Protein AF-A0A4Q1KNQ6-F1 (afdb_monomer_lite)

pLDDT: mean 70.07, std 23.78, range [27.98, 97.06]

Structure (mmCIF, N/CA/C/O backbone):
data_AF-A0A4Q1KNQ6-F1
#
_entry.id   AF-A0A4Q1KNQ6-F1
#
loop_
_atom_site.group_PDB
_atom_site.id
_atom_site.type_symbol
_atom_site.label_atom_id
_atom_site.label_alt_id
_atom_site.label_comp_id
_atom_site.label_asym_id
_atom_site.label_entity_id
_atom_site.label_seq_id
_atom_site.pdbx_PDB_ins_code
_atom_site.Cartn_x
_atom_site.Cartn_y
_atom_site.Cartn_z
_atom_site.occupancy
_atom_site.B_iso_or_equiv
_atom_site.auth_seq_id
_atom_site.auth_comp_id
_atom_site.auth_asym_id
_atom_site.auth_atom_id
_atom_site.pdbx_PDB_model_num
ATOM 1 N N . MET A 1 1 ? -20.426 17.374 29.687 1.00 28.23 1 MET A N 1
ATOM 2 C CA . MET A 1 1 ? -19.308 17.643 30.622 1.00 28.23 1 MET A CA 1
ATOM 3 C C . MET A 1 1 ? -18.117 16.847 30.111 1.00 28.23 1 MET A C 1
ATOM 5 O O . MET A 1 1 ? -18.264 15.644 29.952 1.00 28.23 1 MET A O 1
ATOM 9 N N . TRP A 1 2 ? -17.015 17.497 29.733 1.00 27.98 2 TRP A N 1
ATOM 10 C CA . TRP A 1 2 ? -15.885 16.825 29.076 1.00 27.98 2 TRP A CA 1
ATOM 11 C C . TRP A 1 2 ? -15.049 16.062 30.104 1.00 27.98 2 TRP A C 1
ATOM 13 O O . TRP A 1 2 ? -14.433 16.670 30.976 1.00 27.98 2 TRP A O 1
ATOM 23 N N . LEU A 1 3 ? -15.051 14.734 30.012 1.00 35.22 3 LEU A N 1
ATOM 24 C CA . LEU A 1 3 ? -14.302 13.848 30.899 1.00 35.22 3 LEU A CA 1
ATOM 25 C C . LEU A 1 3 ? -13.056 13.364 30.151 1.00 35.22 3 LEU A C 1
ATOM 27 O O . LEU A 1 3 ? -13.129 12.514 29.268 1.00 35.22 3 LEU A O 1
ATOM 31 N N . HIS A 1 4 ? -11.907 13.959 30.468 1.00 38.41 4 HIS A N 1
ATOM 32 C CA . HIS A 1 4 ? -10.614 13.536 29.936 1.00 38.41 4 HIS A CA 1
ATOM 33 C C . HIS A 1 4 ? -9.982 12.502 30.870 1.00 38.41 4 HIS A C 1
ATOM 35 O O . HIS A 1 4 ? -9.823 12.750 32.064 1.00 38.41 4 HIS A O 1
ATOM 41 N N . ILE A 1 5 ? -9.579 11.354 30.322 1.00 44.19 5 ILE A N 1
ATOM 42 C CA . ILE A 1 5 ? -8.763 10.368 31.042 1.00 44.19 5 ILE A CA 1
ATOM 43 C C . ILE A 1 5 ? -7.358 10.955 31.244 1.00 44.19 5 ILE A C 1
ATOM 45 O O . ILE A 1 5 ? -6.748 11.480 30.308 1.00 44.19 5 ILE A O 1
ATOM 49 N N . GLY A 1 6 ? -6.867 10.883 32.484 1.00 40.84 6 GLY A N 1
ATOM 50 C CA . GLY A 1 6 ? -5.572 11.406 32.908 1.00 40.84 6 GLY A CA 1
ATOM 51 C C . GLY A 1 6 ? -4.395 10.859 32.093 1.00 40.84 6 GLY A C 1
ATOM 52 O O . GLY A 1 6 ? -4.317 9.678 31.767 1.00 40.84 6 GLY A O 1
ATOM 53 N N . LEU A 1 7 ? -3.458 11.757 31.798 1.00 46.00 7 LEU A N 1
ATOM 54 C CA . LEU A 1 7 ? -2.316 11.644 30.880 1.00 46.00 7 LEU A CA 1
ATOM 55 C C . LEU A 1 7 ? -1.264 10.550 31.176 1.00 46.00 7 LEU A C 1
ATOM 57 O O . LEU A 1 7 ? -0.239 10.521 30.500 1.00 46.00 7 LEU A O 1
ATOM 61 N N . LEU A 1 8 ? -1.464 9.654 32.145 1.00 44.91 8 LEU A N 1
ATOM 62 C CA . LEU A 1 8 ? -0.377 8.808 32.662 1.00 44.91 8 LEU A CA 1
ATOM 63 C C . LEU A 1 8 ? -0.120 7.494 31.900 1.00 44.91 8 LEU A C 1
ATOM 65 O O . LEU A 1 8 ? 0.906 6.870 32.140 1.00 44.91 8 LEU A O 1
ATOM 69 N N . GLN A 1 9 ? -0.968 7.094 30.945 1.00 42.78 9 GLN A N 1
ATOM 70 C CA . GLN A 1 9 ? -0.765 5.863 30.155 1.00 42.78 9 GLN A CA 1
ATOM 71 C C . GLN A 1 9 ? -1.233 6.002 28.693 1.00 42.78 9 GLN A C 1
ATOM 73 O O . GLN A 1 9 ? -2.048 5.234 28.188 1.00 42.78 9 GLN A O 1
ATOM 78 N N . ARG A 1 10 ? -0.723 7.010 27.976 1.00 37.91 10 ARG A N 1
ATOM 79 C CA . ARG A 1 10 ? -0.931 7.103 26.521 1.00 37.91 10 ARG A CA 1
ATOM 80 C C . ARG A 1 10 ? -0.002 6.140 25.777 1.00 37.91 10 ARG A C 1
ATOM 82 O O . ARG A 1 10 ? 1.136 6.492 25.482 1.00 37.91 10 ARG A O 1
ATOM 89 N N . GLU A 1 11 ? -0.505 4.968 25.398 1.00 38.72 11 GLU A N 1
ATOM 90 C CA . GLU A 1 11 ? 0.062 4.228 24.266 1.00 38.72 11 GLU A CA 1
ATOM 91 C C . GLU A 1 11 ? -0.524 4.735 22.941 1.00 38.72 11 GLU A C 1
ATOM 93 O O . GLU A 1 11 ? -1.684 5.126 22.837 1.00 38.72 11 GLU A O 1
ATOM 98 N N . LYS A 1 12 ? 0.310 4.720 21.899 1.00 43.34 12 LYS A N 1
ATOM 99 C CA . LYS A 1 12 ? 0.116 5.356 20.582 1.00 43.34 12 LYS A CA 1
ATOM 100 C C . LYS A 1 12 ? -1.081 4.829 19.756 1.00 43.34 12 LYS A C 1
ATOM 102 O O . LYS A 1 12 ? -1.273 5.279 18.633 1.00 43.34 12 LYS A O 1
ATOM 107 N N . HIS A 1 13 ? -1.868 3.902 20.305 1.00 44.53 13 HIS A N 1
ATOM 108 C CA . HIS A 1 13 ? -3.002 3.216 19.673 1.00 44.53 13 HIS A CA 1
ATOM 109 C C . HIS A 1 13 ? -4.303 3.326 20.490 1.00 44.53 13 HIS A C 1
ATOM 111 O O . HIS A 1 13 ? -5.153 2.442 20.409 1.00 44.53 13 HIS A O 1
ATOM 117 N N . SER A 1 14 ? -4.476 4.366 21.310 1.00 35.53 14 SER A N 1
ATOM 118 C CA . SER A 1 14 ? -5.731 4.540 22.052 1.00 35.53 14 SER A CA 1
ATOM 119 C C . SER A 1 14 ? -6.867 4.992 21.120 1.00 35.53 14 SER A C 1
ATOM 121 O O . SER A 1 14 ? -6.770 6.077 20.540 1.00 35.53 14 SER A O 1
ATOM 123 N N . PRO A 1 15 ? -7.949 4.204 20.972 1.00 38.00 15 PRO A N 1
ATOM 124 C CA . PRO A 1 15 ? -9.115 4.613 20.199 1.00 38.00 15 PRO A CA 1
ATOM 125 C C . PRO A 1 15 ? -9.793 5.818 20.869 1.00 38.00 15 PRO A C 1
ATOM 127 O O . PRO A 1 15 ? -9.941 5.863 22.091 1.00 38.00 15 PRO A O 1
ATOM 130 N N . HIS A 1 16 ? -10.196 6.812 20.072 1.00 37.56 16 HIS A N 1
ATOM 131 C CA . HIS A 1 16 ? -10.981 7.950 20.555 1.00 37.56 16 HIS A CA 1
ATOM 132 C C . HIS A 1 16 ? -12.410 7.480 20.845 1.00 37.56 16 HIS A C 1
ATOM 134 O O . HIS A 1 16 ? -13.206 7.283 19.931 1.00 37.56 16 HIS A O 1
ATOM 140 N N . LEU A 1 17 ? -12.728 7.283 22.122 1.00 40.56 17 LEU A N 1
ATOM 141 C CA . LEU A 1 17 ? -14.066 6.930 22.580 1.00 40.56 17 LEU A CA 1
ATOM 142 C C . LEU A 1 17 ? -14.850 8.225 22.856 1.00 40.56 17 LEU A C 1
ATOM 144 O O . LEU A 1 17 ? -14.679 8.849 23.901 1.00 40.56 17 LEU A O 1
ATOM 148 N N . HIS A 1 18 ? -15.660 8.664 21.889 1.00 40.69 18 HIS A N 1
ATOM 149 C CA . HIS A 1 18 ? -16.580 9.791 22.060 1.00 40.69 18 HIS A CA 1
ATOM 150 C C . HIS A 1 18 ? -17.886 9.256 22.660 1.00 40.69 18 HIS A C 1
ATOM 152 O O . HIS A 1 18 ? -18.677 8.624 21.966 1.00 40.69 18 HIS A O 1
ATOM 158 N N . LEU A 1 19 ? -18.064 9.440 23.968 1.00 37.12 19 LEU A N 1
ATOM 159 C CA . LEU A 1 19 ? -19.294 9.095 24.680 1.00 37.12 19 LEU A CA 1
ATOM 160 C C . LEU A 1 19 ? -20.129 10.366 24.825 1.00 37.12 19 LEU A C 1
ATOM 162 O O . LEU A 1 19 ? -19.876 11.185 25.708 1.00 37.12 19 LEU A O 1
ATOM 166 N N . GLU A 1 20 ? -21.113 10.538 23.947 1.00 37.06 20 GLU A N 1
ATOM 167 C CA . GLU A 1 20 ? -22.200 11.489 24.176 1.00 37.06 20 GLU A CA 1
ATOM 168 C C . GLU A 1 20 ? -23.249 10.813 25.062 1.00 37.06 20 GLU A C 1
ATOM 170 O O . GLU A 1 20 ? -23.809 9.773 24.713 1.00 37.06 20 GLU A O 1
ATOM 175 N N . ILE A 1 21 ? -23.465 11.391 26.243 1.00 36.72 21 ILE A N 1
ATOM 176 C CA . ILE A 1 21 ? -24.454 10.938 27.219 1.00 36.72 21 ILE A CA 1
ATOM 177 C C . ILE A 1 21 ? -25.607 11.942 27.174 1.00 36.72 21 ILE A C 1
ATOM 179 O O . ILE A 1 21 ? -25.487 13.043 27.716 1.00 36.72 21 ILE A O 1
ATOM 183 N N . GLU A 1 22 ? -26.712 11.571 26.528 1.00 34.41 22 GLU A N 1
ATOM 184 C CA . GLU A 1 22 ? -27.970 12.321 26.587 1.00 34.41 22 GLU A CA 1
ATOM 185 C C . GLU A 1 22 ? -28.851 11.744 27.702 1.00 34.41 22 GLU A C 1
ATOM 187 O O . GLU A 1 22 ? -29.094 10.536 27.779 1.00 34.41 22 GLU A O 1
ATOM 192 N N . LYS A 1 23 ? -29.320 12.617 28.599 1.00 31.83 23 LYS A N 1
ATOM 193 C CA . LYS A 1 23 ? -30.341 12.269 29.591 1.00 31.83 23 LYS A CA 1
ATOM 194 C C . LYS A 1 23 ? -31.714 12.431 28.944 1.00 31.83 23 LYS A C 1
ATOM 196 O O . LYS A 1 23 ? -32.037 13.535 28.513 1.00 31.83 23 LYS A O 1
ATOM 201 N N . MET A 1 24 ? -32.515 11.369 28.916 1.00 36.88 24 MET A N 1
ATOM 202 C CA . MET A 1 24 ? -33.949 11.473 28.632 1.00 36.88 24 MET A CA 1
ATOM 203 C C . MET A 1 24 ? -34.718 11.673 29.944 1.00 36.88 24 MET A C 1
ATOM 205 O O . MET A 1 24 ? -34.276 11.227 31.005 1.00 36.88 24 MET A O 1
ATOM 209 N N . GLU A 1 25 ? -35.859 12.359 29.869 1.00 36.97 25 GLU A N 1
ATOM 210 C CA . GLU A 1 25 ? -36.688 12.750 31.022 1.00 36.97 25 GLU A CA 1
ATOM 211 C C . GLU A 1 25 ? -37.237 11.560 31.840 1.00 36.97 25 GLU A C 1
ATOM 213 O O . GLU A 1 25 ? -37.630 11.747 32.987 1.00 36.97 25 GLU A O 1
ATOM 218 N N . ASP A 1 26 ? -37.147 10.329 31.323 1.00 35.22 26 ASP A N 1
ATOM 219 C CA . ASP A 1 26 ? -37.693 9.113 31.949 1.00 35.22 26 ASP A CA 1
ATOM 220 C C . ASP A 1 26 ? -36.703 8.353 32.860 1.00 35.22 26 ASP A C 1
ATOM 222 O O . ASP A 1 26 ? -36.955 7.218 33.261 1.00 35.22 26 ASP A O 1
ATOM 226 N N . GLY A 1 27 ? -35.550 8.942 33.196 1.00 39.09 27 GLY A N 1
ATOM 227 C CA . GLY A 1 27 ? -34.584 8.341 34.132 1.00 39.09 27 GLY A CA 1
ATOM 228 C C . GLY A 1 27 ? -33.652 7.281 33.528 1.00 39.09 27 GLY A C 1
ATOM 229 O O . GLY A 1 27 ? -32.782 6.770 34.232 1.00 39.09 27 GLY A O 1
ATOM 230 N N . ASN A 1 28 ? -33.761 7.004 32.226 1.00 32.81 28 ASN A N 1
ATOM 231 C CA . ASN A 1 28 ? -32.831 6.145 31.492 1.00 32.81 28 ASN A CA 1
ATOM 232 C C . ASN A 1 28 ? -31.697 6.960 30.845 1.00 32.81 28 ASN A C 1
ATOM 234 O O . ASN A 1 28 ? -31.907 8.047 30.302 1.00 32.81 28 ASN A O 1
ATOM 238 N N . THR A 1 29 ? -30.477 6.417 30.894 1.00 38.53 29 THR A N 1
ATOM 239 C CA . THR A 1 29 ? -29.277 7.027 30.301 1.00 38.53 29 THR A CA 1
ATOM 240 C C . THR A 1 29 ? -29.015 6.386 28.942 1.00 38.53 29 THR A C 1
ATOM 242 O O . THR A 1 29 ? -28.712 5.197 28.871 1.00 38.53 29 THR A O 1
ATOM 245 N N . TYR A 1 30 ? -29.145 7.153 27.858 1.00 34.97 30 TYR A N 1
ATOM 246 C CA . TYR A 1 30 ? -28.918 6.645 26.506 1.00 34.97 30 TYR A CA 1
ATOM 247 C C . TYR A 1 30 ? -27.441 6.847 26.134 1.00 34.97 30 TYR A C 1
ATOM 249 O O . TYR A 1 30 ? -26.980 7.979 25.987 1.00 34.97 30 TYR A O 1
ATOM 257 N N . ILE A 1 31 ? -26.678 5.755 26.017 1.00 42.28 31 ILE A N 1
ATOM 258 C CA . ILE A 1 31 ? -25.259 5.790 25.633 1.00 42.28 31 ILE A CA 1
ATOM 259 C C . ILE A 1 31 ? -25.147 5.449 24.147 1.00 42.28 31 ILE A C 1
ATOM 261 O O . ILE A 1 31 ? -25.371 4.310 23.736 1.00 42.28 31 ILE A O 1
ATOM 265 N N . ARG A 1 32 ? -24.788 6.434 23.317 1.00 38.47 32 ARG A N 1
ATOM 266 C CA . ARG A 1 32 ? -24.499 6.218 21.893 1.00 38.47 32 ARG A CA 1
ATOM 267 C C . ARG A 1 32 ? -23.001 6.007 21.686 1.00 38.47 32 ARG A C 1
ATOM 269 O O . ARG A 1 32 ? -22.227 6.956 21.666 1.00 38.47 32 ARG A O 1
ATOM 276 N N . GLY A 1 33 ? -22.590 4.756 21.489 1.00 40.28 33 GLY A N 1
ATOM 277 C CA . GLY A 1 33 ? -21.252 4.423 20.998 1.00 40.28 33 GLY A CA 1
ATOM 278 C C . GLY A 1 33 ? -21.183 4.587 19.480 1.00 40.28 33 GLY A C 1
ATOM 279 O O . GLY A 1 33 ? -21.664 3.729 18.740 1.00 40.28 33 GLY A O 1
ATOM 280 N N . LEU A 1 34 ? -20.600 5.684 18.990 1.00 38.50 34 LEU A N 1
ATOM 281 C CA . LEU A 1 34 ? -20.405 5.884 17.553 1.00 38.50 34 LEU A CA 1
ATOM 282 C C . LEU A 1 34 ? -19.206 5.042 17.069 1.00 38.50 34 LEU A C 1
ATOM 284 O O . LEU A 1 34 ? -18.072 5.512 17.014 1.00 38.50 34 LEU A O 1
ATOM 288 N N . PHE A 1 35 ? -19.446 3.776 16.714 1.00 48.53 35 PHE A N 1
ATOM 289 C CA . PHE A 1 35 ? -18.453 2.906 16.067 1.00 48.53 35 PHE A CA 1
ATOM 290 C C . PHE A 1 35 ? -18.303 3.261 14.579 1.00 48.53 35 PHE A C 1
ATOM 292 O O . PHE A 1 35 ? -18.693 2.506 13.687 1.00 48.53 35 PHE A O 1
ATOM 299 N N . GLY A 1 36 ? -17.756 4.441 14.294 1.00 48.31 36 GLY A N 1
ATOM 300 C CA . GLY A 1 36 ? -17.339 4.797 12.942 1.00 48.31 36 GLY A CA 1
ATOM 301 C C . GLY A 1 36 ? -16.055 4.037 12.585 1.00 48.31 36 GLY A C 1
ATOM 302 O O . GLY A 1 36 ? -15.106 4.101 13.367 1.00 48.31 36 GLY A O 1
ATOM 303 N N . PRO A 1 37 ? -15.976 3.309 11.452 1.00 52.28 37 PRO A N 1
ATOM 304 C CA . PRO A 1 37 ? -14.696 2.796 10.976 1.00 52.28 37 PRO A CA 1
ATOM 305 C C . PRO A 1 37 ? -13.748 3.985 10.856 1.00 52.28 37 PRO A C 1
ATOM 307 O O . PRO A 1 37 ? -14.074 4.935 10.151 1.00 52.28 37 PRO A O 1
ATOM 310 N N . ASP A 1 38 ? -12.629 3.952 11.581 1.00 57.62 38 ASP A N 1
ATOM 311 C CA . ASP A 1 38 ? -11.716 5.088 11.654 1.00 57.62 38 ASP A CA 1
ATOM 312 C C . ASP A 1 38 ? -11.342 5.525 10.221 1.00 57.62 38 ASP A C 1
ATOM 314 O O . ASP A 1 38 ? -10.694 4.753 9.498 1.00 57.62 38 ASP A O 1
ATOM 318 N N . PRO A 1 39 ? -11.778 6.714 9.755 1.00 64.94 39 PRO A N 1
ATOM 319 C CA . PRO A 1 39 ? -11.514 7.168 8.391 1.00 64.94 39 PRO A CA 1
ATOM 320 C C . PRO A 1 39 ? -10.006 7.271 8.115 1.00 64.94 39 PRO A C 1
ATOM 322 O O . PRO A 1 39 ? -9.571 7.188 6.961 1.00 64.94 39 PRO A O 1
ATOM 325 N N . VAL A 1 40 ? -9.188 7.356 9.168 1.00 71.00 40 VAL A N 1
ATOM 326 C CA . VAL A 1 40 ? -7.726 7.301 9.092 1.00 71.00 40 VAL A CA 1
ATOM 327 C C . VAL A 1 40 ? -7.234 5.927 8.617 1.00 71.00 40 VAL A C 1
ATOM 329 O O . VAL A 1 40 ? -6.315 5.856 7.805 1.00 71.00 40 VAL A O 1
ATOM 332 N N . LEU A 1 41 ? -7.863 4.821 9.031 1.00 71.44 41 LEU A N 1
ATOM 333 C CA . LEU A 1 41 ? -7.483 3.475 8.573 1.00 71.44 41 LEU A CA 1
ATOM 334 C C . LEU A 1 41 ? -7.801 3.270 7.091 1.00 71.44 41 LEU A C 1
ATOM 336 O O . LEU A 1 41 ? -7.003 2.678 6.360 1.00 71.44 41 LEU A O 1
ATOM 340 N N . TRP A 1 42 ? -8.958 3.762 6.641 1.00 69.25 42 TRP A N 1
ATOM 341 C CA . TRP A 1 42 ? -9.346 3.672 5.234 1.00 69.25 42 TRP A CA 1
ATOM 342 C C . TRP A 1 42 ? -8.416 4.503 4.345 1.00 69.25 42 TRP A C 1
ATOM 344 O O . TRP A 1 42 ? -7.906 3.995 3.347 1.00 69.25 42 TRP A O 1
ATOM 354 N N . THR A 1 43 ? -8.123 5.745 4.737 1.00 80.94 43 THR A N 1
ATOM 355 C CA . THR A 1 43 ? -7.202 6.613 3.985 1.00 80.94 43 THR A CA 1
ATOM 356 C C . THR A 1 43 ? -5.772 6.074 3.972 1.00 80.94 43 THR A C 1
ATOM 358 O O . THR A 1 43 ? -5.150 6.061 2.910 1.00 80.94 43 THR A O 1
ATOM 361 N N . LEU A 1 44 ? -5.266 5.543 5.092 1.00 83.19 44 LEU A N 1
ATOM 362 C CA . LEU A 1 44 ? -3.964 4.869 5.150 1.00 83.19 44 LEU A CA 1
ATOM 363 C C . LEU A 1 44 ? -3.902 3.679 4.183 1.00 83.19 44 LEU A C 1
ATOM 365 O O . LEU A 1 44 ? -2.916 3.503 3.465 1.00 83.19 44 LEU A O 1
ATOM 369 N N . PHE A 1 45 ? -4.959 2.867 4.144 1.00 85.06 45 PHE A N 1
ATOM 370 C CA . PHE A 1 45 ? -5.026 1.719 3.247 1.00 85.06 45 PHE A CA 1
ATOM 371 C C . PHE A 1 45 ? -5.034 2.147 1.778 1.00 85.06 45 PHE A C 1
ATOM 373 O O . PHE A 1 45 ? -4.268 1.606 0.981 1.00 85.06 45 PHE A O 1
ATOM 380 N N . MET A 1 46 ? -5.843 3.148 1.428 1.00 88.12 46 MET A N 1
ATOM 381 C CA . MET A 1 46 ? -5.869 3.724 0.081 1.00 88.12 46 MET A CA 1
ATOM 382 C C . MET A 1 46 ? -4.501 4.291 -0.316 1.00 88.12 46 MET A C 1
ATOM 384 O O . MET A 1 46 ? -4.013 4.009 -1.409 1.00 88.12 46 MET A O 1
ATOM 388 N N . PHE A 1 47 ? -3.839 5.019 0.587 1.00 91.44 47 PHE A N 1
ATOM 389 C CA . PHE A 1 47 ? -2.498 5.558 0.365 1.00 91.44 47 PHE A CA 1
ATOM 390 C C . PHE A 1 47 ? -1.473 4.457 0.055 1.00 91.44 47 PHE A C 1
ATOM 392 O O . PHE A 1 47 ? -0.730 4.567 -0.919 1.00 91.44 47 PHE A O 1
ATOM 399 N N . LEU A 1 48 ? -1.478 3.356 0.814 1.00 92.06 48 LEU A N 1
ATOM 400 C CA . LEU A 1 48 ? -0.595 2.212 0.556 1.00 92.06 48 LEU A CA 1
ATOM 401 C C . LEU A 1 48 ? -0.817 1.599 -0.837 1.00 92.06 48 LEU A C 1
ATOM 403 O O . LEU A 1 48 ? 0.157 1.248 -1.501 1.00 92.06 48 LEU A O 1
ATOM 407 N N . HIS A 1 49 ? -2.064 1.519 -1.315 1.00 92.38 49 HIS A N 1
ATOM 408 C CA . HIS A 1 49 ? -2.349 1.029 -2.673 1.00 92.38 49 HIS A CA 1
ATOM 409 C C . HIS A 1 49 ? -1.784 1.959 -3.739 1.00 92.38 49 HIS A C 1
ATOM 411 O O . HIS A 1 49 ? -1.205 1.482 -4.714 1.00 92.38 49 HIS A O 1
ATOM 417 N N . PHE A 1 50 ? -1.899 3.274 -3.549 1.00 94.88 50 PHE A N 1
ATOM 418 C CA . PHE A 1 50 ? -1.310 4.241 -4.474 1.00 94.88 50 PHE A CA 1
ATOM 419 C C . PHE A 1 50 ? 0.213 4.145 -4.519 1.00 94.88 50 PHE A C 1
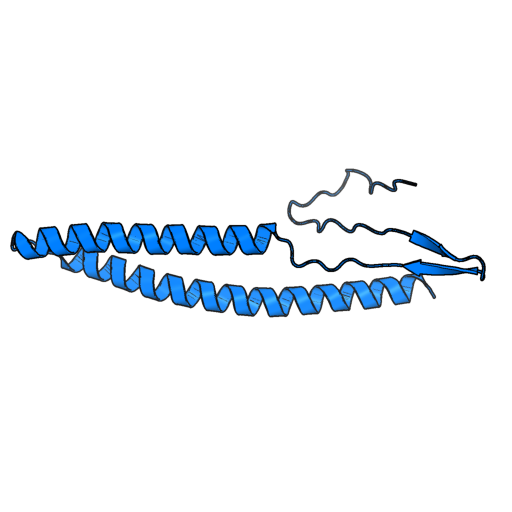ATOM 421 O O . PHE A 1 50 ? 0.783 4.230 -5.603 1.00 94.88 50 PHE A O 1
ATOM 428 N N . VAL A 1 51 ? 0.874 3.908 -3.383 1.00 95.81 51 VAL A N 1
ATOM 429 C CA . VAL A 1 51 ? 2.328 3.695 -3.350 1.00 95.81 51 VAL A CA 1
ATOM 430 C C . VAL A 1 51 ? 2.712 2.432 -4.126 1.00 95.81 51 VAL A C 1
ATOM 432 O O . VAL A 1 51 ? 3.573 2.498 -5.003 1.00 95.81 51 VAL A O 1
ATOM 435 N N . VAL A 1 52 ? 2.052 1.298 -3.864 1.00 96.25 52 VAL A N 1
ATOM 436 C CA . VAL A 1 52 ? 2.329 0.031 -4.569 1.00 96.25 52 VAL A CA 1
ATOM 437 C C . VAL A 1 52 ? 2.050 0.161 -6.070 1.00 96.25 52 VAL A C 1
ATOM 439 O O . VAL A 1 52 ? 2.880 -0.233 -6.889 1.00 96.25 52 VAL A O 1
ATOM 442 N N . GLY A 1 53 ? 0.915 0.760 -6.439 1.00 96.25 53 GLY A N 1
ATOM 443 C CA . GLY A 1 53 ? 0.551 1.010 -7.834 1.00 96.25 53 GLY A CA 1
ATOM 444 C C . GLY A 1 53 ? 1.513 1.973 -8.531 1.00 96.25 53 GLY A C 1
ATOM 445 O O . GLY A 1 53 ? 1.921 1.723 -9.662 1.00 96.25 53 GLY A O 1
ATOM 446 N N . GLY A 1 54 ? 1.942 3.035 -7.847 1.00 96.50 54 GLY A N 1
ATOM 447 C CA . GLY A 1 54 ? 2.914 3.996 -8.365 1.00 96.50 54 GLY A CA 1
ATOM 448 C C . GLY A 1 54 ? 4.267 3.348 -8.659 1.00 96.50 54 GLY A C 1
ATOM 449 O O . GLY A 1 54 ? 4.800 3.513 -9.756 1.00 96.50 54 GLY A O 1
ATOM 450 N N . ILE A 1 55 ? 4.787 2.542 -7.726 1.00 96.12 55 ILE A N 1
ATOM 451 C CA . ILE A 1 55 ? 6.025 1.773 -7.934 1.00 96.12 55 ILE A CA 1
ATOM 452 C C . ILE A 1 55 ? 5.857 0.809 -9.113 1.00 96.12 55 ILE A C 1
ATOM 454 O O . ILE A 1 55 ? 6.729 0.745 -9.978 1.00 96.12 55 ILE A O 1
ATOM 458 N N . PHE A 1 56 ? 4.727 0.101 -9.194 1.00 96.88 56 PHE A N 1
ATOM 459 C CA . PHE A 1 56 ? 4.451 -0.818 -10.297 1.00 96.88 56 PHE A CA 1
ATOM 460 C C . PHE A 1 56 ? 4.486 -0.116 -11.664 1.00 96.88 56 PHE A C 1
ATOM 462 O O . PHE A 1 56 ? 5.120 -0.620 -12.592 1.00 96.88 56 PHE A O 1
ATOM 469 N N . VAL A 1 57 ? 3.875 1.066 -11.791 1.00 97.06 57 VAL A N 1
ATOM 470 C CA . VAL A 1 57 ? 3.883 1.845 -13.042 1.00 97.06 57 VAL A CA 1
ATOM 471 C C . VAL A 1 57 ? 5.295 2.316 -13.400 1.00 97.06 57 VAL A C 1
ATOM 473 O O . VAL A 1 57 ? 5.712 2.150 -14.545 1.00 97.06 57 VAL A O 1
ATOM 476 N N . ILE A 1 58 ? 6.062 2.836 -12.435 1.00 96.69 58 ILE A N 1
ATOM 477 C CA . ILE A 1 58 ? 7.453 3.271 -12.661 1.00 96.69 58 ILE A CA 1
ATOM 478 C C . ILE A 1 58 ? 8.301 2.104 -13.181 1.00 96.69 58 ILE A C 1
ATOM 480 O O . ILE A 1 58 ? 8.972 2.229 -14.206 1.00 96.69 58 ILE A O 1
ATOM 484 N N . PHE A 1 59 ? 8.232 0.948 -12.515 1.00 95.69 59 PHE A N 1
ATOM 485 C CA . PHE A 1 59 ? 8.971 -0.242 -12.937 1.00 95.69 59 PHE A CA 1
ATOM 486 C C . PHE A 1 59 ? 8.482 -0.796 -14.275 1.00 95.69 59 PHE A C 1
ATOM 488 O O . PHE A 1 59 ? 9.300 -1.296 -15.040 1.0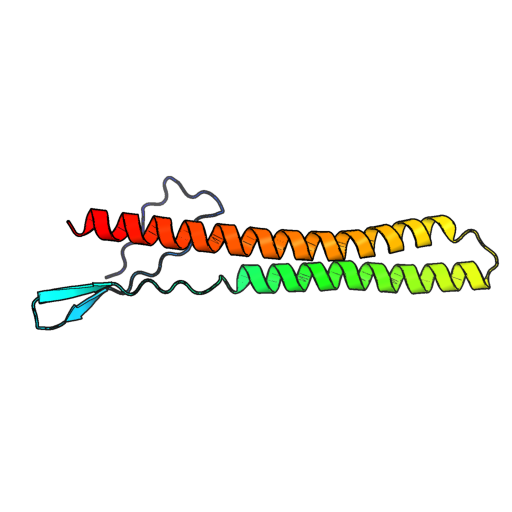0 95.69 59 PHE A O 1
ATOM 495 N N . THR A 1 60 ? 7.199 -0.643 -14.609 1.00 95.75 60 THR A N 1
ATOM 496 C CA . THR A 1 60 ? 6.672 -1.008 -15.933 1.00 95.75 60 THR A CA 1
ATOM 497 C C . THR A 1 60 ? 7.325 -0.175 -17.036 1.00 95.75 60 THR A C 1
ATOM 499 O O . THR A 1 60 ? 7.778 -0.729 -18.036 1.00 95.75 60 THR A O 1
ATOM 502 N N . VAL A 1 61 ? 7.435 1.145 -16.848 1.00 96.62 61 VAL A N 1
ATOM 503 C CA . VAL A 1 61 ? 8.092 2.039 -17.819 1.00 96.62 61 VAL A CA 1
ATOM 504 C C . VAL A 1 61 ? 9.584 1.711 -17.949 1.00 96.62 61 VAL A C 1
ATOM 506 O O . VAL A 1 61 ? 10.103 1.643 -19.063 1.00 96.62 61 VAL A O 1
ATOM 509 N N . ILE A 1 62 ? 10.272 1.450 -16.832 1.00 95.31 62 ILE A N 1
ATOM 510 C CA . ILE A 1 62 ? 11.694 1.064 -16.833 1.00 95.31 62 ILE A CA 1
ATOM 511 C C . ILE A 1 62 ? 11.897 -0.285 -17.531 1.00 95.31 62 ILE A C 1
ATOM 513 O O . ILE A 1 62 ? 12.790 -0.407 -18.370 1.00 95.31 62 ILE A O 1
ATOM 517 N N . ALA A 1 63 ? 11.072 -1.285 -17.216 1.00 95.12 63 ALA A N 1
ATOM 518 C CA . ALA A 1 63 ? 11.133 -2.607 -17.829 1.00 95.12 63 ALA A CA 1
ATOM 519 C C . ALA A 1 63 ? 10.893 -2.526 -19.341 1.00 95.12 63 ALA A C 1
ATOM 521 O O . ALA A 1 63 ? 11.642 -3.127 -20.108 1.00 95.12 63 ALA A O 1
ATOM 522 N N . PHE A 1 64 ? 9.904 -1.737 -19.771 1.00 95.06 64 PHE A N 1
ATOM 523 C CA . PHE A 1 64 ? 9.620 -1.506 -21.186 1.00 95.06 64 PHE A CA 1
ATOM 524 C C . PHE A 1 64 ? 10.790 -0.822 -21.902 1.00 95.06 64 PHE A C 1
ATOM 526 O O . PHE A 1 64 ? 11.196 -1.258 -22.977 1.00 95.06 64 PHE A O 1
ATOM 533 N N . SER A 1 65 ? 11.379 0.203 -21.282 1.00 95.62 65 SER A N 1
ATOM 534 C CA . SER A 1 65 ? 12.561 0.884 -21.818 1.00 95.62 65 SER A CA 1
ATOM 535 C C . SER A 1 65 ? 13.746 -0.078 -21.966 1.00 95.62 65 SER A C 1
ATOM 537 O O . SER A 1 65 ? 14.320 -0.193 -23.046 1.00 95.62 65 SER A O 1
ATOM 539 N N . LYS A 1 66 ? 14.063 -0.861 -20.925 1.00 94.44 66 LYS A N 1
ATOM 540 C CA . LYS A 1 66 ? 15.137 -1.870 -20.969 1.00 94.44 66 LYS A CA 1
ATOM 541 C C . LYS A 1 66 ? 14.887 -2.953 -22.011 1.00 94.44 66 LYS A C 1
ATOM 543 O O . LYS A 1 66 ? 15.828 -3.348 -22.688 1.00 94.44 66 LYS A O 1
ATOM 548 N N . TRP A 1 67 ? 13.641 -3.400 -22.161 1.00 94.00 67 TRP A N 1
ATOM 549 C CA . TRP A 1 67 ? 13.258 -4.344 -23.208 1.00 94.00 67 TRP A CA 1
ATOM 550 C C . TRP A 1 67 ? 13.481 -3.757 -24.606 1.00 94.00 67 TRP A C 1
ATOM 552 O O . TRP A 1 67 ? 14.062 -4.420 -25.458 1.00 94.00 67 TRP A O 1
ATOM 562 N N . SER A 1 68 ? 13.113 -2.491 -24.820 1.00 94.06 68 SER A N 1
ATOM 563 C CA . SER A 1 68 ? 13.361 -1.794 -26.087 1.00 94.06 68 SER A CA 1
ATOM 564 C C . SER A 1 68 ? 14.849 -1.545 -26.370 1.00 94.06 68 SER A C 1
ATOM 566 O O . SER A 1 68 ? 15.211 -1.380 -27.533 1.00 94.06 68 SER A O 1
ATOM 568 N N . LEU A 1 69 ? 15.696 -1.475 -25.338 1.00 93.75 69 LEU A N 1
ATOM 569 C CA . LEU A 1 69 ? 17.151 -1.300 -25.448 1.00 93.75 69 LEU A CA 1
ATOM 570 C C . LEU A 1 69 ? 17.921 -2.637 -25.437 1.00 93.75 69 LEU A C 1
ATOM 572 O O . LEU A 1 69 ? 19.148 -2.624 -25.345 1.00 93.75 69 LEU A O 1
ATOM 576 N N . ASP A 1 70 ? 17.215 -3.770 -25.499 1.00 91.56 70 ASP A N 1
ATOM 577 C CA . ASP A 1 70 ? 17.767 -5.133 -25.437 1.00 91.56 70 ASP A CA 1
ATOM 578 C C . ASP A 1 70 ? 18.667 -5.378 -24.203 1.00 91.56 70 ASP A C 1
ATOM 580 O O . ASP A 1 70 ? 19.638 -6.137 -24.213 1.00 91.56 70 ASP A O 1
ATOM 584 N N . GLN A 1 71 ? 18.345 -4.697 -23.097 1.00 92.50 71 GLN A N 1
ATOM 585 C CA . GLN A 1 71 ? 19.021 -4.825 -21.809 1.00 92.50 71 GLN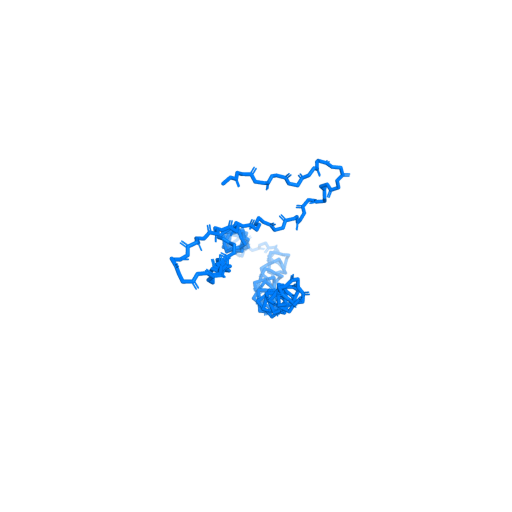 A CA 1
ATOM 586 C C . GLN A 1 71 ? 18.313 -5.831 -20.897 1.00 92.50 71 GLN A C 1
ATOM 588 O O . GLN A 1 71 ? 17.143 -6.172 -21.062 1.00 92.50 71 GLN A O 1
ATOM 593 N N . SER A 1 72 ? 19.014 -6.280 -19.853 1.00 90.94 72 SER A N 1
ATOM 594 C CA . SER A 1 72 ? 18.430 -7.170 -18.847 1.00 90.94 72 SER A CA 1
ATOM 595 C C . SER A 1 72 ? 17.317 -6.472 -18.052 1.00 90.94 72 SER A C 1
ATOM 597 O O . SER A 1 72 ? 17.583 -5.606 -17.220 1.00 90.94 72 SER A O 1
ATOM 599 N N . TYR A 1 73 ? 16.072 -6.906 -18.266 1.00 92.88 73 TYR A N 1
ATOM 600 C CA . TYR A 1 73 ? 14.864 -6.447 -17.561 1.00 92.88 73 TYR A CA 1
ATOM 601 C C . TYR A 1 73 ? 14.370 -7.442 -16.488 1.00 92.88 73 TYR A C 1
ATOM 603 O O . TYR A 1 73 ? 13.305 -7.269 -15.894 1.00 92.88 73 TYR A O 1
ATOM 611 N N . LYS A 1 74 ? 15.134 -8.516 -16.222 1.00 92.25 74 LYS A N 1
ATOM 612 C CA . LYS A 1 74 ? 14.740 -9.595 -15.291 1.00 92.25 74 LYS A CA 1
ATOM 613 C C . LYS A 1 74 ? 14.506 -9.092 -13.864 1.00 92.25 74 LYS A C 1
ATOM 615 O O . LYS A 1 74 ? 13.589 -9.557 -13.194 1.00 92.25 74 LYS A O 1
ATOM 620 N N . PHE A 1 75 ? 15.334 -8.152 -13.405 1.00 92.75 75 PHE A N 1
ATOM 621 C CA . PHE A 1 75 ? 15.190 -7.559 -12.076 1.00 92.75 75 PHE A CA 1
ATOM 622 C C . PHE A 1 75 ? 13.902 -6.738 -11.964 1.00 92.75 75 PHE A C 1
ATOM 624 O O . PHE A 1 75 ? 13.179 -6.859 -10.981 1.00 92.75 75 PHE A O 1
ATOM 631 N N . ASP A 1 76 ? 13.575 -5.957 -12.992 1.00 93.88 76 ASP A N 1
ATOM 632 C CA . ASP A 1 76 ? 12.373 -5.123 -13.000 1.00 93.88 76 ASP A CA 1
ATOM 633 C C . ASP A 1 76 ? 11.105 -5.990 -12.981 1.00 93.88 76 ASP A C 1
ATOM 635 O O . ASP A 1 76 ? 10.181 -5.713 -12.218 1.00 93.88 76 ASP A O 1
ATOM 639 N N . LEU A 1 77 ? 11.102 -7.112 -13.712 1.00 94.12 77 LEU A N 1
ATOM 640 C CA . LEU A 1 77 ? 10.020 -8.101 -13.650 1.00 94.12 77 LEU A CA 1
ATOM 641 C C . LEU A 1 77 ? 9.863 -8.747 -12.270 1.00 94.12 77 LEU A C 1
ATOM 643 O O . LEU A 1 77 ? 8.734 -8.949 -11.823 1.00 94.12 77 LEU A O 1
ATOM 647 N N . LEU A 1 78 ? 10.967 -9.058 -11.580 1.00 95.94 78 LEU A N 1
ATOM 648 C CA . LEU A 1 78 ? 10.920 -9.578 -10.210 1.00 95.94 78 LEU A CA 1
ATOM 649 C C . LEU A 1 78 ? 10.242 -8.570 -9.271 1.00 95.94 78 LEU A C 1
ATOM 651 O O . LEU A 1 78 ? 9.372 -8.946 -8.483 1.00 95.94 78 LEU A O 1
ATOM 655 N N . VAL A 1 79 ? 10.608 -7.289 -9.377 1.00 95.44 79 VAL A N 1
ATOM 656 C CA . VAL A 1 79 ? 10.005 -6.215 -8.575 1.00 95.44 79 VAL A CA 1
ATOM 657 C C . VAL A 1 79 ? 8.523 -6.051 -8.910 1.00 95.44 79 VAL A C 1
ATOM 659 O O . VAL A 1 79 ? 7.698 -5.993 -7.999 1.00 95.44 79 VAL A O 1
ATOM 662 N N . MET A 1 80 ? 8.153 -6.049 -10.192 1.00 96.12 80 MET A N 1
ATOM 663 C CA . MET A 1 80 ? 6.750 -5.987 -10.618 1.00 96.12 80 MET A CA 1
ATOM 664 C C . MET A 1 80 ? 5.935 -7.162 -10.064 1.00 96.12 80 MET A C 1
ATOM 666 O O . MET A 1 80 ? 4.843 -6.956 -9.532 1.00 96.12 80 MET A O 1
ATOM 670 N N . PHE A 1 81 ? 6.477 -8.382 -10.114 1.00 96.06 81 PHE A N 1
ATOM 671 C CA . PHE A 1 81 ? 5.843 -9.557 -9.519 1.00 96.06 81 PHE A CA 1
ATOM 672 C C . PHE A 1 81 ? 5.675 -9.401 -8.002 1.00 96.06 81 PHE A C 1
ATOM 674 O O . PHE A 1 81 ? 4.601 -9.681 -7.463 1.00 96.06 81 PHE A O 1
ATOM 681 N N . ALA A 1 82 ? 6.693 -8.895 -7.301 1.00 96.12 82 ALA A N 1
ATOM 682 C CA . ALA A 1 82 ? 6.604 -8.613 -5.871 1.00 96.12 82 ALA A CA 1
ATOM 683 C C . ALA A 1 82 ? 5.512 -7.575 -5.548 1.00 96.12 82 ALA A C 1
ATOM 685 O O . ALA A 1 82 ? 4.777 -7.757 -4.579 1.00 96.12 82 ALA A O 1
ATOM 686 N N . MET A 1 83 ? 5.344 -6.536 -6.374 1.00 95.81 83 MET A N 1
ATOM 687 C CA . MET A 1 83 ? 4.290 -5.526 -6.193 1.00 95.81 83 MET A CA 1
ATOM 688 C C . MET A 1 83 ? 2.882 -6.103 -6.371 1.00 95.81 83 MET A C 1
ATOM 690 O O . MET A 1 83 ? 1.990 -5.785 -5.586 1.00 95.81 83 MET A O 1
ATOM 694 N N . VAL A 1 84 ? 2.681 -7.007 -7.334 1.00 95.44 84 VAL A N 1
ATOM 695 C CA . VAL A 1 84 ? 1.402 -7.722 -7.494 1.00 95.44 84 VAL A CA 1
ATOM 696 C C . VAL A 1 84 ? 1.089 -8.556 -6.248 1.00 95.44 84 VAL A C 1
ATOM 698 O O . VAL A 1 84 ? -0.017 -8.486 -5.713 1.00 95.44 84 VAL A O 1
ATOM 701 N N . ASN A 1 85 ? 2.073 -9.291 -5.722 1.00 95.81 85 ASN A N 1
ATOM 702 C CA . ASN A 1 85 ? 1.906 -10.048 -4.477 1.00 95.81 85 ASN A CA 1
ATOM 703 C C . ASN A 1 85 ? 1.625 -9.131 -3.275 1.00 95.81 85 ASN A C 1
ATOM 705 O O . ASN A 1 85 ? 0.766 -9.445 -2.451 1.00 95.81 85 ASN A O 1
ATOM 709 N N . ALA A 1 86 ? 2.299 -7.981 -3.188 1.00 95.00 86 ALA A N 1
ATOM 710 C CA . ALA A 1 86 ? 2.064 -6.987 -2.143 1.00 95.00 86 ALA A CA 1
ATOM 711 C C . ALA A 1 86 ? 0.633 -6.428 -2.194 1.00 95.00 86 ALA A C 1
ATOM 713 O O . ALA A 1 86 ? 0.008 -6.257 -1.148 1.00 95.00 86 ALA A O 1
ATOM 714 N N . TRP A 1 87 ? 0.079 -6.216 -3.391 1.00 94.31 87 TRP A N 1
ATOM 715 C CA . TRP A 1 87 ? -1.315 -5.805 -3.569 1.00 94.31 87 TRP A CA 1
ATOM 716 C C . TRP A 1 87 ? -2.293 -6.832 -2.983 1.00 94.31 87 TRP A C 1
ATOM 718 O O . TRP A 1 87 ? -3.197 -6.484 -2.219 1.00 94.31 87 TRP A O 1
ATOM 728 N N . PHE A 1 88 ? -2.085 -8.121 -3.273 1.00 93.75 88 PHE A N 1
ATOM 729 C CA . PHE A 1 88 ? -2.886 -9.191 -2.672 1.00 93.75 88 PHE A CA 1
ATOM 730 C C . PHE A 1 88 ? -2.707 -9.254 -1.152 1.00 93.75 88 PHE A C 1
ATOM 732 O O . PHE A 1 88 ? -3.693 -9.388 -0.423 1.00 93.75 88 PHE A O 1
ATOM 739 N N . LEU A 1 89 ? -1.478 -9.118 -0.650 1.00 93.19 89 LEU A N 1
ATOM 740 C CA . LEU A 1 89 ? -1.198 -9.125 0.786 1.00 93.19 89 LEU A CA 1
ATOM 741 C C . LEU A 1 89 ? -1.932 -7.989 1.509 1.00 93.19 89 LEU A C 1
ATOM 743 O O . LEU A 1 89 ? -2.549 -8.227 2.548 1.00 93.19 89 LEU A O 1
ATOM 747 N N . LEU A 1 90 ? -1.930 -6.781 0.939 1.00 91.00 90 LEU A N 1
ATOM 748 C CA . LEU A 1 90 ? -2.702 -5.655 1.459 1.00 91.00 90 LEU A CA 1
ATOM 749 C C . LEU A 1 90 ? -4.194 -6.001 1.535 1.00 91.00 90 LEU A C 1
ATOM 751 O O . LEU A 1 9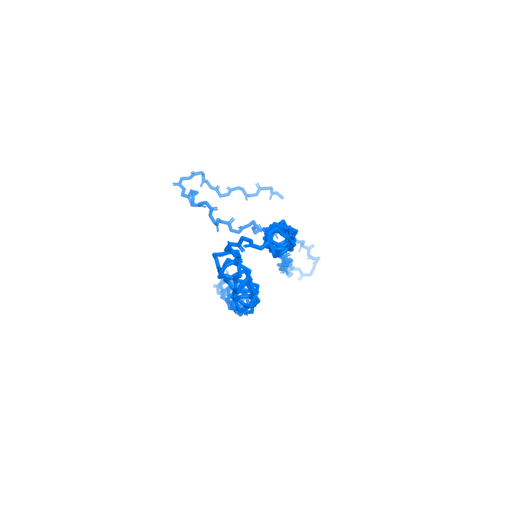0 ? -4.814 -5.799 2.581 1.00 91.00 90 LEU A O 1
ATOM 755 N N . TYR A 1 91 ? -4.765 -6.607 0.492 1.00 88.25 91 TYR A N 1
ATOM 756 C CA . TYR A 1 91 ? -6.162 -7.052 0.513 1.00 88.25 91 TYR A CA 1
ATOM 757 C C . TYR A 1 91 ? -6.456 -8.036 1.661 1.00 88.25 91 TYR A C 1
ATOM 759 O O . TYR A 1 91 ? -7.448 -7.885 2.386 1.00 88.25 91 TYR A O 1
ATOM 767 N N . PHE A 1 92 ? -5.574 -9.015 1.888 1.00 87.94 92 PHE A N 1
ATOM 768 C CA . PHE A 1 92 ? -5.705 -9.947 3.012 1.00 87.94 92 PHE A CA 1
ATOM 769 C C . PHE A 1 92 ? -5.615 -9.238 4.367 1.00 87.94 92 PHE A C 1
ATOM 771 O O . PHE A 1 92 ? -6.441 -9.498 5.248 1.00 87.94 92 PHE A O 1
ATOM 778 N N . ILE A 1 93 ? -4.666 -8.314 4.526 1.00 85.25 93 ILE A N 1
ATOM 779 C CA . ILE A 1 93 ? -4.499 -7.520 5.748 1.00 85.25 93 ILE A CA 1
ATOM 780 C C . ILE A 1 93 ? -5.759 -6.693 6.030 1.00 85.25 93 ILE A C 1
ATOM 782 O O . ILE A 1 93 ? -6.253 -6.720 7.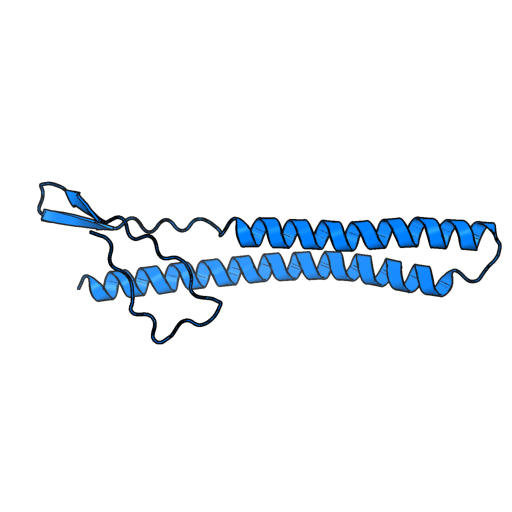158 1.00 85.25 93 ILE A O 1
ATOM 786 N N . ALA A 1 94 ? -6.344 -6.029 5.029 1.00 82.25 94 ALA A N 1
ATOM 787 C CA . ALA A 1 94 ? -7.611 -5.310 5.201 1.00 82.25 94 ALA A CA 1
ATOM 788 C C . ALA A 1 94 ? -8.740 -6.230 5.672 1.00 82.25 94 ALA A C 1
ATOM 790 O O . ALA A 1 94 ? -9.483 -5.889 6.598 1.00 82.25 94 ALA A O 1
ATOM 791 N N . ARG A 1 95 ? -8.850 -7.429 5.090 1.00 81.56 95 ARG A N 1
ATOM 792 C CA . ARG A 1 95 ? -9.875 -8.398 5.493 1.00 81.56 95 ARG A CA 1
ATOM 793 C C . ARG A 1 95 ? -9.680 -8.885 6.931 1.00 81.56 95 ARG A C 1
ATOM 795 O O . ARG A 1 95 ? -10.669 -9.080 7.640 1.00 81.56 95 ARG A O 1
ATOM 802 N N . LEU A 1 96 ? -8.436 -9.072 7.370 1.00 77.88 96 LEU A N 1
ATOM 803 C CA . LEU A 1 96 ? -8.110 -9.442 8.750 1.00 77.88 96 LEU A CA 1
ATOM 804 C C . LEU A 1 96 ? -8.390 -8.298 9.729 1.00 77.88 96 LEU A C 1
ATOM 806 O O . LEU A 1 96 ? -9.011 -8.529 10.767 1.00 77.88 96 LEU A O 1
ATOM 810 N N . ASN A 1 97 ? -7.997 -7.072 9.386 1.00 72.31 97 ASN A N 1
ATOM 811 C CA . ASN A 1 97 ? -8.253 -5.892 10.210 1.00 72.31 97 ASN A CA 1
ATOM 812 C C . ASN A 1 97 ? -9.752 -5.649 10.401 1.00 72.31 97 ASN A C 1
ATOM 814 O O . ASN A 1 97 ? -10.186 -5.397 11.523 1.00 72.31 97 ASN A O 1
ATOM 818 N N . ARG A 1 98 ? -10.571 -5.858 9.361 1.00 70.12 98 ARG A N 1
ATOM 819 C CA . ARG A 1 98 ? -12.036 -5.795 9.487 1.00 70.12 98 ARG A CA 1
ATOM 820 C C . ARG A 1 98 ? -12.582 -6.799 10.512 1.00 70.12 98 ARG A C 1
ATOM 822 O O . ARG A 1 98 ? -13.467 -6.455 11.287 1.00 70.12 98 ARG A O 1
ATOM 829 N N . LYS A 1 99 ? -12.052 -8.029 10.549 1.00 67.12 99 LYS A N 1
ATOM 830 C CA . LYS A 1 99 ? -12.465 -9.046 11.538 1.00 67.12 99 LYS A CA 1
ATOM 831 C C . LYS A 1 99 ? -12.049 -8.674 12.964 1.00 67.12 99 LYS A C 1
ATOM 833 O O . LYS A 1 99 ? -12.825 -8.888 13.891 1.00 67.12 99 LYS A O 1
ATOM 838 N N . LYS A 1 100 ? -10.845 -8.122 13.138 1.00 65.50 100 LYS A N 1
ATOM 839 C CA . LYS A 1 100 ? -10.343 -7.681 14.449 1.00 65.50 100 LYS A CA 1
ATOM 840 C C . LYS A 1 100 ? -11.128 -6.484 14.992 1.00 65.50 100 LYS A C 1
ATOM 842 O O . LYS A 1 100 ? -11.520 -6.521 16.153 1.00 65.50 100 LYS A O 1
ATOM 847 N N . GLY A 1 101 ? -11.434 -5.497 14.146 1.00 62.41 101 GLY A N 1
ATOM 848 C CA . GLY A 1 101 ? -12.234 -4.329 14.532 1.00 62.41 101 GLY A CA 1
ATOM 849 C C . GLY A 1 101 ? -13.641 -4.701 15.014 1.00 62.41 101 GLY A C 1
ATOM 850 O O . GLY A 1 101 ? -14.102 -4.181 16.024 1.00 62.41 101 GLY A O 1
ATOM 851 N N . LEU A 1 102 ? -14.290 -5.679 14.369 1.00 63.09 102 LEU A N 1
ATOM 852 C CA . LEU A 1 102 ? -15.596 -6.192 14.811 1.00 63.09 102 LEU A CA 1
ATOM 853 C C . LEU A 1 102 ? -15.539 -6.883 16.181 1.00 63.09 102 LEU A C 1
ATOM 855 O O . LEU A 1 102 ? -16.478 -6.773 16.965 1.00 63.09 102 LEU A O 1
ATOM 859 N N . LYS A 1 103 ? -14.447 -7.598 16.477 1.00 63.50 103 LYS A N 1
ATOM 860 C CA . LYS A 1 103 ? -14.266 -8.247 17.781 1.00 63.50 103 LYS A CA 1
ATOM 861 C C . LYS A 1 103 ? -14.075 -7.211 18.892 1.00 63.50 103 LYS A C 1
ATOM 863 O O . LYS A 1 103 ? -14.716 -7.326 19.928 1.00 63.50 103 LYS A O 1
ATOM 868 N N . GLN A 1 104 ? -13.251 -6.191 18.647 1.00 61.91 104 GLN A N 1
ATOM 869 C CA . GLN A 1 104 ? -13.028 -5.100 19.600 1.00 61.91 104 GLN A CA 1
ATOM 870 C C . GLN A 1 104 ? -14.308 -4.306 19.880 1.00 61.91 104 GLN A C 1
ATOM 872 O O . GLN A 1 104 ? -14.567 -3.978 21.032 1.00 61.91 104 GLN A O 1
ATOM 877 N N . ALA A 1 105 ? -15.139 -4.056 18.862 1.00 64.06 105 ALA A N 1
ATOM 878 C CA . ALA A 1 105 ? -16.425 -3.387 19.057 1.00 64.06 105 ALA A CA 1
ATOM 879 C C . ALA A 1 105 ? -17.34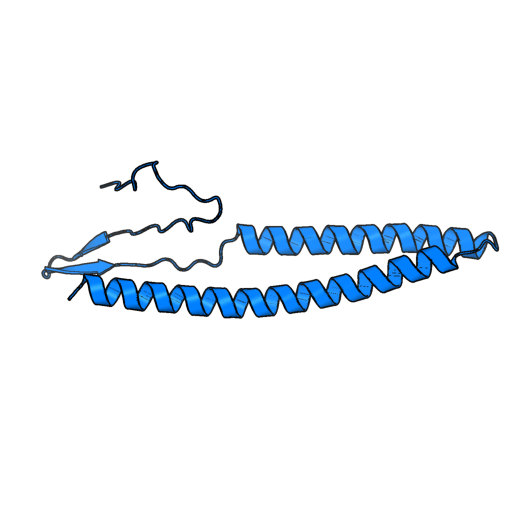8 -4.165 20.011 1.00 64.06 105 ALA A C 1
ATOM 881 O O . ALA A 1 105 ? -17.920 -3.581 20.926 1.00 64.06 105 ALA A O 1
ATOM 882 N N . ARG A 1 106 ? -17.411 -5.494 19.859 1.00 67.25 106 ARG A N 1
ATOM 883 C CA . ARG A 1 106 ? -18.189 -6.371 20.746 1.00 67.25 106 ARG A CA 1
ATOM 884 C C . ARG A 1 106 ? -17.617 -6.447 22.165 1.00 67.25 106 ARG A C 1
ATOM 886 O O . ARG A 1 106 ? -18.371 -6.502 23.125 1.00 67.25 106 ARG A O 1
ATOM 893 N N . GLU A 1 107 ? -16.292 -6.465 22.314 1.00 69.81 107 GLU A N 1
ATOM 894 C CA . GLU A 1 107 ? -15.646 -6.456 23.638 1.00 69.81 107 GLU A CA 1
ATOM 895 C C . GLU A 1 107 ? -15.946 -5.159 24.410 1.00 69.81 107 GLU A C 1
ATOM 897 O O . GLU A 1 107 ? -16.161 -5.204 25.620 1.00 69.81 107 GLU A O 1
ATOM 902 N N . LEU A 1 108 ? -16.018 -4.021 23.713 1.00 65.25 108 LEU A N 1
ATOM 903 C CA . LEU A 1 108 ? -16.427 -2.734 24.285 1.00 65.25 108 LEU A CA 1
ATOM 904 C C . LEU A 1 108 ? -17.910 -2.706 24.681 1.00 65.25 108 LEU A C 1
ATOM 906 O O . LEU A 1 108 ? -18.231 -2.173 25.739 1.00 65.25 108 LEU A O 1
ATOM 910 N N . GLU A 1 109 ? -18.793 -3.298 23.872 1.00 69.44 109 GLU A N 1
ATOM 911 C CA . GLU A 1 109 ? -20.227 -3.428 24.177 1.00 69.44 109 GLU A CA 1
ATOM 912 C C . GLU A 1 109 ? -20.451 -4.217 25.478 1.00 69.44 109 GLU A C 1
ATOM 914 O O . GLU A 1 109 ? -21.122 -3.736 26.387 1.00 69.44 109 GLU A O 1
ATOM 919 N N . VAL A 1 110 ? -19.772 -5.358 25.631 1.00 75.94 110 VAL A N 1
ATOM 920 C CA . VAL A 1 110 ? -19.833 -6.181 26.854 1.00 75.94 110 VAL A CA 1
ATOM 921 C C . VAL A 1 110 ? -19.269 -5.445 28.078 1.00 75.94 110 VAL A C 1
ATOM 923 O O . VAL A 1 110 ? -19.793 -5.570 29.184 1.00 75.94 110 VAL A O 1
ATOM 926 N N . LEU A 1 111 ? -18.191 -4.671 27.909 1.00 72.75 111 LEU A N 1
ATOM 927 C CA . LEU A 1 111 ? -17.629 -3.844 28.985 1.00 72.75 111 LEU A CA 1
ATOM 928 C C . LEU A 1 111 ? -18.595 -2.738 29.426 1.00 72.75 111 LEU A C 1
ATOM 930 O O . LEU A 1 111 ? -18.667 -2.449 30.617 1.00 72.75 111 LEU A O 1
ATOM 934 N N . MET A 1 112 ? -19.325 -2.138 28.485 1.00 69.81 112 MET A N 1
ATOM 935 C CA . MET A 1 112 ? -20.336 -1.122 28.773 1.00 69.81 112 MET A CA 1
ATOM 936 C C . MET A 1 112 ? -21.515 -1.712 29.553 1.00 69.81 112 MET A C 1
ATOM 938 O O . MET A 1 112 ? -21.895 -1.139 30.571 1.00 69.81 112 MET A O 1
ATOM 942 N N . GLU A 1 113 ? -22.051 -2.862 29.127 1.00 73.19 113 GLU A N 1
ATOM 943 C CA . GLU A 1 113 ? -23.133 -3.558 29.846 1.00 73.19 113 GLU A CA 1
ATOM 944 C C . GLU A 1 113 ? -22.731 -3.886 31.290 1.00 73.19 113 GLU A C 1
ATOM 946 O O . GLU A 1 113 ? -23.487 -3.620 32.218 1.00 73.19 113 GLU A O 1
ATOM 951 N N . LYS A 1 114 ? -21.498 -4.358 31.499 1.00 72.62 114 LYS A N 1
ATOM 952 C CA . LYS A 1 114 ? -20.985 -4.716 32.829 1.00 72.62 114 LYS A CA 1
ATOM 953 C C . LYS A 1 114 ? -20.785 -3.525 33.780 1.00 72.62 114 LYS A C 1
ATOM 955 O O . LYS A 1 114 ? -20.692 -3.729 34.982 1.00 72.62 114 LYS A O 1
ATOM 960 N N . ILE A 1 115 ? -20.631 -2.308 33.256 1.00 72.56 115 ILE A N 1
ATOM 961 C CA . ILE A 1 115 ? -20.506 -1.082 34.068 1.00 72.56 115 ILE A CA 1
ATOM 962 C C . ILE A 1 115 ? -21.890 -0.508 34.423 1.00 72.56 115 ILE A C 1
ATOM 964 O O . ILE A 1 115 ? -21.996 0.282 35.359 1.00 72.56 115 ILE A O 1
ATOM 968 N N . LEU A 1 116 ? -22.927 -0.857 33.654 1.00 65.81 116 LEU A N 1
ATOM 969 C CA . LEU A 1 116 ? -24.303 -0.393 33.854 1.00 65.81 116 LEU A CA 1
ATOM 970 C C . LEU A 1 116 ? -25.118 -1.268 34.826 1.00 65.81 116 LEU A C 1
ATOM 972 O O . LEU A 1 116 ? -26.129 -0.779 35.329 1.00 65.81 116 LEU A O 1
ATOM 976 N N . GLU A 1 117 ? -24.695 -2.512 35.087 1.00 51.25 117 GLU A N 1
ATOM 977 C CA . GLU A 1 117 ? -25.122 -3.316 36.255 1.00 51.25 117 GLU A CA 1
ATOM 978 C C . GLU A 1 117 ? -24.476 -2.828 37.560 1.00 51.25 117 GLU A C 1
ATOM 980 O O . GLU A 1 117 ? -25.196 -2.803 38.586 1.00 51.25 117 GLU A O 1
#

Secondary structure (DSSP, 8-state):
---PPPGGG--TT-----EEEEEPTTS-EEEEE-----HHHHHHHHHHHHHHHHHHHHHHHHHHHHHHTT---HHHHHHHHHHHHHHHHHHHHHHHHHHHHHHHHHHHHHHHHHHH-

Foldseek 3Di:
DDDDDDPPDDDPDDDDFDWDWDDDPPRDIDTDGPLDPPVVVVVVLVVVLCVLVVLLVVLVVVLVVCVVVVHDSPVSVVSNVVSVVVVVVSVVVVVVVVVVSVVVVVVVVVVVVVVVD

Organism: NCBI:txid2506424

Radius of gyration: 23.68 Å; chains: 1; bounding box: 57×28×62 Å

Sequence (117 aa):
MWLHIGLLQREKHSPHLHLEIEKMEDGNTYIRGLFGPDPVLWTLFMFLHFVVGGIFVIFTVIAFSKWSLDQSYKFDLLVMFAMVNAWFLLYFIARLNRKKGLKQARELEVLMEKILE